Protein AF-A0AAU9PYY9-F1 (afdb_monomer_lite)

Sequence (164 aa):
MFLYPYTMAENLLDWFGIDFERIYNESGGMQREQLKLINKYEVLTGAKSNAYMTIKRLEKSSNKENIDFAANIQNTMTGTLSSQIVQTLASSEHADEIIIEWLPSSAEEERATHALHYGKRMTIKQAEKKGLGVEYNCQCGMKIISGQQHAQKVTKQINRGKKA

pLDDT: mean 91.33, std 7.36, range [60.19, 98.25]

Organism: NCBI:txid696485

Foldseek 3Di:
DKDFLLVLQVVLCVVLVQDLVQQDDPVLGGDPVNVVSLVVFPLQPQLRVQLSVQSVVLVPDPCNVPDDSSVSSSLSSSLRSSLLLLVLCLPDPCQQQFKKAKDFAPDPDGDPQSVVRHRPIDGSVVCSVSPQSVDRPGRIMIDGPGPVVVSCVCSVCVSVSHHD

Secondary structure (DSSP, 8-state):
-EE-HHHHHHHHHHHTT--STTTEETTTEE-HHHHHHHTT-GGGHHHHHHHHHHHHHHHT-TTGGG--HHHHHHHHHHHHHHHHHHHHHHHSTTTTT-EEEEEEE-SSS--HHHHTTTT-EEEHHHHHHTTTTTSTT--EEEEE-S-HHHHHHHHHHHTTTS--

Radius of gyration: 16.47 Å; chains: 1; bounding box: 40×30×43 Å

Structure (mmCIF, N/CA/C/O backbone):
data_AF-A0AAU9PYY9-F1
#
_entry.id   AF-A0AAU9PYY9-F1
#
loop_
_atom_site.group_PDB
_atom_site.id
_atom_site.type_symbol
_atom_site.label_atom_id
_atom_site.label_alt_id
_atom_site.label_comp_id
_atom_site.label_asym_id
_atom_site.label_entity_id
_atom_site.label_seq_id
_atom_site.pdbx_PDB_ins_code
_atom_site.Cartn_x
_atom_site.Cartn_y
_atom_site.Cartn_z
_atom_site.occupancy
_atom_site.B_iso_or_equiv
_atom_site.auth_seq_id
_atom_site.auth_comp_id
_atom_site.auth_asym_id
_atom_site.auth_atom_id
_atom_site.pdbx_PDB_model_num
ATOM 1 N N . MET A 1 1 ? -15.791 -5.015 10.915 1.00 92.19 1 MET A N 1
ATOM 2 C CA . MET A 1 1 ? -15.290 -4.738 9.546 1.00 92.19 1 MET A CA 1
ATOM 3 C C . MET A 1 1 ? -13.974 -5.474 9.356 1.00 92.19 1 MET A C 1
ATOM 5 O O . MET A 1 1 ? -13.179 -5.464 10.287 1.00 92.19 1 MET A O 1
ATOM 9 N N . PHE A 1 2 ? -13.754 -6.110 8.207 1.00 94.50 2 PHE A N 1
ATOM 10 C CA . PHE A 1 2 ? -12.467 -6.713 7.848 1.00 94.50 2 PHE A CA 1
ATOM 11 C C . PHE A 1 2 ? -11.758 -5.809 6.848 1.00 94.50 2 PHE A C 1
ATOM 13 O O . PHE A 1 2 ? -12.416 -5.223 5.989 1.00 94.50 2 PHE A O 1
ATOM 20 N N . LEU A 1 3 ? -10.443 -5.680 6.978 1.00 93.75 3 LEU A N 1
ATOM 21 C CA . LEU A 1 3 ? -9.625 -4.927 6.047 1.00 93.75 3 LEU A CA 1
ATOM 22 C C . LEU A 1 3 ? -8.355 -5.708 5.729 1.00 93.75 3 LEU A C 1
ATOM 24 O O . LEU A 1 3 ? -7.630 -6.118 6.631 1.00 93.75 3 LEU A O 1
ATOM 28 N N . TYR A 1 4 ? -8.097 -5.875 4.439 1.00 94.44 4 TYR A N 1
ATOM 29 C CA . TYR A 1 4 ? -6.892 -6.491 3.900 1.00 94.44 4 TYR A CA 1
ATOM 30 C C . TYR A 1 4 ? -6.176 -5.412 3.081 1.00 94.44 4 TYR A C 1
ATOM 32 O O . TYR A 1 4 ? -6.555 -5.192 1.931 1.00 94.44 4 TYR A O 1
ATOM 40 N N . PRO A 1 5 ? -5.219 -4.667 3.672 1.00 93.44 5 PRO A N 1
ATOM 41 C CA . PRO A 1 5 ? -4.592 -3.511 3.027 1.00 93.44 5 PRO A CA 1
ATOM 42 C C . PRO A 1 5 ? -3.976 -3.828 1.663 1.00 93.44 5 PRO A C 1
ATOM 44 O O . PRO A 1 5 ? -4.124 -3.040 0.735 1.00 93.44 5 PRO A O 1
ATOM 47 N N . TYR A 1 6 ? -3.348 -4.999 1.528 1.00 93.44 6 TYR A N 1
ATOM 48 C CA . TYR A 1 6 ? -2.743 -5.438 0.273 1.00 93.44 6 TYR A CA 1
ATOM 49 C C . TYR A 1 6 ? -3.795 -5.652 -0.819 1.00 93.44 6 TYR A C 1
ATOM 51 O O . TYR A 1 6 ? -3.749 -4.987 -1.846 1.00 93.44 6 TYR A O 1
ATOM 59 N N . THR A 1 7 ? -4.815 -6.472 -0.555 1.00 93.38 7 THR A N 1
ATOM 60 C CA . THR A 1 7 ? -5.925 -6.703 -1.495 1.00 93.38 7 THR A CA 1
ATOM 61 C C . THR A 1 7 ? -6.684 -5.415 -1.819 1.00 93.38 7 THR A C 1
ATOM 63 O O . THR A 1 7 ? -7.108 -5.189 -2.946 1.00 93.38 7 THR A O 1
ATOM 66 N N . MET A 1 8 ? -6.852 -4.527 -0.836 1.00 93.88 8 MET A N 1
ATOM 67 C CA . MET A 1 8 ? -7.441 -3.208 -1.064 1.00 93.88 8 MET A CA 1
ATOM 68 C C . MET A 1 8 ? -6.576 -2.368 -2.012 1.00 93.88 8 MET A C 1
ATOM 70 O O . MET A 1 8 ? -7.121 -1.710 -2.892 1.00 93.88 8 MET A O 1
ATOM 74 N N . ALA A 1 9 ? -5.251 -2.398 -1.861 1.00 94.25 9 ALA A N 1
ATOM 75 C CA . ALA A 1 9 ? -4.328 -1.716 -2.758 1.00 94.25 9 ALA A CA 1
ATOM 76 C C . ALA A 1 9 ? -4.375 -2.283 -4.186 1.00 94.25 9 ALA A C 1
ATOM 78 O O . ALA A 1 9 ? -4.428 -1.497 -5.129 1.00 94.25 9 ALA A O 1
ATOM 79 N N . GLU A 1 10 ? -4.422 -3.608 -4.351 1.00 94.81 10 GLU A N 1
ATOM 80 C CA . GLU A 1 10 ? -4.585 -4.254 -5.664 1.00 94.81 10 GLU A CA 1
ATOM 81 C C . GLU A 1 10 ? -5.869 -3.792 -6.351 1.00 94.81 10 GLU A C 1
ATOM 83 O O . GLU A 1 10 ? -5.824 -3.270 -7.463 1.00 94.81 10 GLU A O 1
ATOM 88 N N . ASN A 1 11 ? -6.997 -3.876 -5.641 1.00 94.69 11 ASN A N 1
ATOM 89 C CA . ASN A 1 11 ? -8.294 -3.450 -6.159 1.00 94.69 11 ASN A CA 1
ATOM 90 C C . ASN A 1 11 ? -8.314 -1.961 -6.528 1.00 94.69 11 ASN A C 1
ATOM 92 O O . ASN A 1 11 ? -8.995 -1.574 -7.471 1.00 94.69 11 ASN A O 1
ATOM 96 N N . LEU A 1 12 ? -7.595 -1.106 -5.792 1.00 94.38 12 LEU A N 1
ATOM 97 C CA . LEU A 1 12 ? -7.495 0.317 -6.121 1.00 94.38 12 LEU A CA 1
ATOM 98 C C . LEU A 1 12 ? -6.686 0.551 -7.391 1.00 94.38 12 LEU A C 1
ATOM 100 O O . LEU A 1 12 ? -7.097 1.352 -8.224 1.00 94.38 12 LEU A O 1
ATOM 104 N N . LEU A 1 13 ? -5.545 -0.119 -7.537 1.00 95.06 13 LEU A N 1
ATOM 105 C CA . LEU A 1 13 ? -4.695 0.013 -8.719 1.00 95.06 13 LEU A CA 1
ATOM 106 C C . LEU A 1 13 ? -5.427 -0.479 -9.975 1.00 95.06 13 LEU A C 1
ATOM 108 O O . LEU A 1 13 ? -5.411 0.221 -10.988 1.00 95.06 13 LEU A O 1
ATOM 112 N N . ASP A 1 14 ? -6.142 -1.601 -9.870 1.00 94.88 14 ASP A N 1
ATOM 113 C CA . ASP A 1 14 ? -7.023 -2.112 -10.924 1.00 94.88 14 ASP A CA 1
ATOM 114 C C . ASP A 1 14 ? -8.167 -1.131 -11.234 1.00 94.88 14 ASP A C 1
ATOM 116 O O . ASP A 1 14 ? -8.347 -0.703 -12.373 1.00 94.88 14 ASP A O 1
ATOM 120 N N . TRP A 1 15 ? -8.879 -0.656 -10.206 1.00 93.31 15 TRP A N 1
ATOM 121 C CA . TRP A 1 15 ? -9.985 0.292 -10.374 1.00 93.31 15 TRP A CA 1
ATOM 122 C C . TRP A 1 15 ? -9.556 1.634 -10.988 1.00 93.31 15 TRP A C 1
ATOM 124 O O . TRP A 1 15 ? -10.315 2.252 -11.738 1.00 93.31 15 TRP A O 1
ATOM 134 N N . PHE A 1 16 ? -8.335 2.092 -10.704 1.00 92.75 16 PHE A N 1
ATOM 135 C CA . PHE A 1 16 ? -7.751 3.282 -11.327 1.00 92.75 16 PHE A CA 1
ATOM 136 C C . PHE A 1 16 ? -7.254 3.046 -12.761 1.00 92.75 16 PHE A C 1
ATOM 138 O O . PHE A 1 16 ? -6.839 4.005 -13.421 1.00 92.75 16 PHE A O 1
ATOM 145 N N . GLY A 1 17 ? -7.329 1.809 -13.258 1.00 93.75 17 GLY A N 1
ATOM 146 C CA . GLY A 1 17 ? -6.945 1.428 -14.613 1.00 93.75 17 GLY A CA 1
ATOM 147 C C . GLY A 1 17 ? -5.436 1.436 -14.834 1.00 93.75 17 GLY A C 1
ATOM 148 O O . GLY A 1 17 ? -4.987 1.786 -15.929 1.00 93.75 17 GLY A O 1
ATOM 149 N N . ILE A 1 18 ? -4.652 1.128 -13.794 1.00 94.88 18 ILE A N 1
ATOM 150 C CA . ILE A 1 18 ? -3.199 1.013 -13.921 1.00 94.88 18 ILE A CA 1
ATOM 151 C C . ILE A 1 18 ? -2.868 -0.280 -14.665 1.00 94.88 18 ILE A C 1
ATOM 153 O O . ILE A 1 18 ? -3.163 -1.373 -14.197 1.00 94.88 18 ILE A O 1
ATOM 157 N N . ASP A 1 19 ? -2.229 -0.140 -15.821 1.00 95.31 19 ASP A N 1
ATOM 158 C CA . ASP A 1 19 ? -1.790 -1.256 -16.657 1.00 95.31 19 ASP A CA 1
ATOM 159 C C . ASP A 1 19 ? -0.284 -1.449 -16.460 1.00 95.31 19 ASP A C 1
ATOM 161 O O . ASP A 1 19 ? 0.517 -0.651 -16.957 1.00 95.31 19 ASP A O 1
ATOM 165 N N . PHE A 1 20 ? 0.092 -2.476 -15.693 1.00 94.38 20 PHE A N 1
ATOM 166 C CA . PHE A 1 20 ? 1.487 -2.761 -15.345 1.00 94.38 20 PHE A CA 1
ATOM 167 C C . PHE A 1 20 ? 2.304 -3.305 -16.518 1.00 94.38 20 PHE A C 1
ATOM 169 O O . PHE A 1 20 ? 3.479 -2.963 -16.628 1.00 94.38 20 PHE A O 1
ATOM 176 N N . GLU A 1 21 ? 1.687 -4.033 -17.448 1.00 93.69 21 GLU A N 1
ATOM 177 C CA . GLU A 1 21 ? 2.353 -4.484 -18.679 1.00 93.69 21 GLU A CA 1
ATOM 178 C C . GLU A 1 21 ? 2.760 -3.296 -19.554 1.00 93.69 21 GLU A C 1
ATOM 180 O O . GLU A 1 21 ? 3.751 -3.326 -20.283 1.00 93.69 21 GLU A O 1
ATOM 185 N N . ARG A 1 22 ? 2.009 -2.197 -19.447 1.00 92.44 22 ARG A N 1
ATOM 186 C CA . ARG A 1 22 ? 2.260 -0.953 -20.177 1.00 92.44 22 ARG A CA 1
ATOM 187 C C . ARG A 1 22 ? 2.746 0.174 -19.278 1.00 92.44 22 ARG A C 1
ATOM 189 O O . ARG A 1 22 ? 2.700 1.328 -19.701 1.00 92.44 22 ARG A O 1
ATOM 196 N N . ILE A 1 23 ? 3.185 -0.094 -18.048 1.00 92.62 23 ILE A N 1
ATOM 197 C CA . ILE A 1 23 ? 3.620 0.984 -17.151 1.00 92.62 23 ILE A CA 1
ATOM 198 C C . ILE A 1 23 ? 5.039 1.418 -17.452 1.00 92.62 23 ILE A C 1
ATOM 200 O O . ILE A 1 23 ? 5.306 2.614 -17.447 1.00 92.62 23 ILE A O 1
ATOM 204 N N . TYR A 1 24 ? 5.929 0.476 -17.737 1.00 93.44 24 TYR A N 1
ATOM 205 C CA . TYR A 1 24 ? 7.326 0.743 -18.031 1.00 93.44 24 TYR A CA 1
ATOM 206 C C . TYR A 1 24 ? 7.505 1.163 -19.495 1.00 93.44 24 TYR A C 1
ATOM 208 O O . TYR A 1 24 ? 6.807 0.698 -20.398 1.00 93.44 24 TYR A O 1
ATOM 216 N N . ASN A 1 25 ? 8.427 2.091 -19.734 1.00 90.12 25 ASN A N 1
ATOM 217 C CA . ASN A 1 25 ? 8.884 2.441 -21.069 1.00 90.12 25 ASN A CA 1
ATOM 218 C C . ASN A 1 25 ? 10.362 2.063 -21.220 1.00 90.12 25 ASN A C 1
ATOM 220 O O . ASN A 1 25 ? 11.140 2.212 -20.282 1.00 90.12 25 ASN A O 1
ATOM 224 N N . GLU A 1 26 ? 10.762 1.644 -22.420 1.00 83.44 26 GLU A N 1
ATOM 225 C CA . GLU A 1 26 ? 12.139 1.219 -22.737 1.00 83.44 26 GLU A CA 1
ATOM 226 C C . GLU A 1 26 ? 13.182 2.350 -22.614 1.00 83.44 26 GLU A C 1
ATOM 228 O O . GLU A 1 26 ? 14.375 2.142 -22.806 1.00 83.44 26 GLU A O 1
ATOM 233 N N . SER A 1 27 ? 12.747 3.571 -22.286 1.00 86.81 27 SER A N 1
ATOM 234 C CA . SER A 1 27 ? 13.612 4.712 -21.970 1.00 86.81 27 SER A CA 1
ATOM 235 C C . SER A 1 27 ? 13.886 4.857 -20.463 1.00 86.81 27 SER A C 1
ATOM 237 O O . SER A 1 27 ? 14.352 5.912 -20.027 1.00 86.81 27 SER A O 1
ATOM 239 N N . GLY A 1 28 ? 13.583 3.839 -19.648 1.00 85.12 28 GLY A N 1
ATOM 240 C CA . GLY A 1 28 ? 13.884 3.832 -18.213 1.00 85.12 28 GLY A CA 1
ATOM 241 C C . GLY A 1 28 ? 12.903 4.639 -17.357 1.00 85.12 28 GLY A C 1
ATOM 242 O O . GLY A 1 28 ? 13.278 5.186 -16.315 1.00 85.12 28 GLY A O 1
ATOM 243 N N . GLY A 1 29 ? 11.648 4.761 -17.793 1.00 90.69 29 GLY A N 1
ATOM 244 C CA . GLY A 1 29 ? 10.613 5.544 -17.116 1.00 90.69 29 GLY A CA 1
ATOM 245 C C . GLY A 1 29 ? 9.229 4.901 -17.157 1.00 90.69 29 GLY A C 1
ATOM 246 O O . GLY A 1 29 ? 9.081 3.727 -17.479 1.00 90.69 29 GLY A O 1
ATOM 247 N N . MET A 1 30 ? 8.202 5.690 -16.820 1.00 93.56 30 MET A N 1
ATOM 248 C CA . MET A 1 30 ? 6.806 5.270 -16.966 1.00 93.56 30 MET A CA 1
ATOM 249 C C . MET A 1 30 ? 6.200 5.780 -18.272 1.00 93.56 30 MET A C 1
ATOM 251 O O . MET A 1 30 ? 6.471 6.913 -18.684 1.00 93.56 30 MET A O 1
ATOM 255 N N . GLN A 1 31 ? 5.337 4.990 -18.906 1.00 94.50 31 GLN A N 1
ATOM 256 C CA . GLN A 1 31 ? 4.546 5.430 -20.051 1.00 94.50 31 GLN A CA 1
ATOM 257 C C . GLN A 1 31 ? 3.700 6.654 -19.689 1.00 94.50 31 GLN A C 1
ATOM 259 O O . GLN A 1 31 ? 3.093 6.739 -18.617 1.00 94.50 31 GLN A 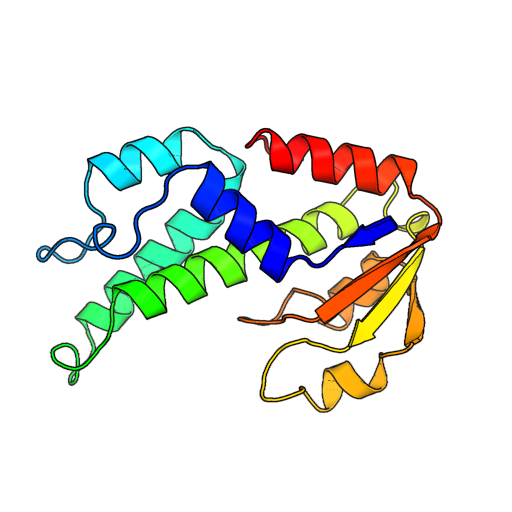O 1
ATOM 264 N N . ARG A 1 32 ? 3.632 7.620 -20.611 1.00 93.44 32 ARG A N 1
ATOM 265 C CA . ARG A 1 32 ? 2.982 8.917 -20.367 1.00 93.44 32 ARG A CA 1
ATOM 266 C C . ARG A 1 32 ? 1.507 8.775 -19.994 1.00 93.44 32 ARG A C 1
ATOM 268 O O . ARG A 1 32 ? 1.034 9.508 -19.128 1.00 93.44 32 ARG A O 1
ATOM 275 N N . GLU A 1 33 ? 0.785 7.864 -20.640 1.00 93.12 33 GLU A N 1
ATOM 276 C CA . GLU A 1 33 ? -0.641 7.658 -20.369 1.00 93.12 33 GLU A CA 1
ATOM 277 C C . GLU A 1 33 ? -0.880 7.067 -18.974 1.00 93.12 33 GLU A C 1
ATOM 279 O O . GLU A 1 33 ? -1.739 7.563 -18.246 1.00 93.12 33 GLU A O 1
ATOM 284 N N . GLN A 1 34 ? -0.042 6.118 -18.545 1.00 94.12 34 GLN A N 1
ATOM 285 C CA . GLN A 1 34 ? -0.072 5.587 -17.180 1.00 94.12 34 GLN A CA 1
ATOM 286 C C . GLN A 1 34 ? 0.265 6.677 -16.157 1.00 94.12 34 GLN A C 1
ATOM 288 O O . GLN A 1 34 ? -0.455 6.868 -15.181 1.00 94.12 34 GLN A O 1
ATOM 293 N N . LEU A 1 35 ? 1.284 7.497 -16.425 1.00 93.19 35 LEU A N 1
ATOM 294 C CA . LEU A 1 35 ? 1.641 8.616 -15.553 1.00 93.19 35 LEU A CA 1
ATOM 295 C C . LEU A 1 35 ? 0.504 9.645 -15.413 1.00 93.19 35 LEU A C 1
ATOM 297 O O . LEU A 1 35 ? 0.271 10.160 -14.319 1.00 93.19 35 LEU A O 1
ATOM 301 N N . LYS A 1 36 ? -0.218 9.948 -16.501 1.00 93.12 36 LYS A N 1
ATOM 302 C CA . LYS A 1 36 ? -1.399 10.825 -16.454 1.00 93.12 36 LYS A CA 1
ATOM 303 C C . LYS A 1 36 ? -2.494 10.238 -15.569 1.00 93.12 36 LYS A C 1
ATOM 305 O O . LYS A 1 36 ? -3.077 10.995 -14.802 1.00 93.12 36 LYS A O 1
ATOM 310 N N . LEU A 1 37 ? -2.775 8.937 -15.673 1.00 91.94 37 LEU A N 1
ATOM 311 C CA . LEU A 1 37 ? -3.757 8.258 -14.820 1.00 91.94 37 LEU A CA 1
ATOM 312 C C . LEU A 1 37 ? -3.343 8.317 -13.350 1.00 91.94 37 LEU A C 1
ATOM 314 O O . LEU A 1 37 ? -4.108 8.805 -12.525 1.00 91.94 37 LEU A O 1
ATOM 318 N N . ILE A 1 38 ? -2.104 7.933 -13.045 1.00 92.69 38 ILE A N 1
ATOM 319 C CA . ILE A 1 38 ? -1.551 7.947 -11.686 1.00 92.69 38 ILE A CA 1
ATOM 320 C C . ILE A 1 38 ? -1.658 9.343 -11.059 1.00 92.69 38 ILE A C 1
ATOM 322 O O . ILE A 1 38 ? -2.074 9.485 -9.914 1.00 92.69 38 ILE A O 1
ATOM 326 N N . ASN A 1 39 ? -1.333 10.391 -11.820 1.00 92.94 39 ASN A N 1
ATOM 327 C CA . ASN A 1 39 ? -1.376 11.770 -11.332 1.00 92.94 39 ASN A CA 1
ATOM 328 C C . ASN A 1 39 ? -2.795 12.306 -11.071 1.00 92.94 39 ASN A C 1
ATOM 330 O O . ASN A 1 39 ? -2.916 13.358 -10.446 1.00 92.94 39 ASN A O 1
ATOM 334 N N . LYS A 1 40 ? -3.861 11.625 -11.520 1.00 92.50 40 LYS A N 1
ATOM 335 C CA . LYS A 1 40 ? -5.247 12.007 -11.182 1.00 92.50 40 LYS A CA 1
ATOM 336 C C . LYS A 1 40 ? -5.601 11.695 -9.730 1.00 92.50 40 LYS A C 1
ATOM 338 O O . LYS A 1 40 ? -6.521 12.310 -9.195 1.00 92.50 40 LYS A O 1
ATOM 343 N N . TYR A 1 41 ? -4.904 10.745 -9.110 1.00 92.56 41 TYR A N 1
ATOM 344 C CA . TYR A 1 41 ? -5.253 10.216 -7.799 1.00 92.56 41 TYR A CA 1
ATOM 345 C C . TYR A 1 41 ? -4.148 10.531 -6.800 1.00 92.56 41 TYR A C 1
ATOM 347 O O . TYR A 1 41 ? -3.053 9.972 -6.847 1.00 92.56 41 TYR A O 1
ATOM 355 N N . GLU A 1 42 ? -4.444 11.424 -5.860 1.00 89.00 42 GLU A N 1
ATOM 356 C CA . GLU A 1 42 ? -3.475 11.890 -4.866 1.00 89.00 42 GLU A CA 1
ATOM 357 C C . GLU A 1 42 ? -2.912 10.729 -4.033 1.00 89.00 42 GLU A C 1
ATOM 359 O O . GLU A 1 42 ? -1.716 10.703 -3.729 1.00 89.00 42 GLU A O 1
ATOM 364 N N . VAL A 1 43 ? -3.754 9.729 -3.747 1.00 91.00 43 VAL A N 1
ATOM 365 C CA . VAL A 1 43 ? -3.386 8.516 -3.004 1.00 91.00 43 VAL A CA 1
ATOM 366 C C . VAL A 1 43 ? -2.238 7.733 -3.658 1.00 91.00 43 VAL A C 1
ATOM 368 O O . VAL A 1 43 ? -1.466 7.080 -2.966 1.00 91.00 43 VAL A O 1
ATOM 371 N N . LEU A 1 44 ? -2.055 7.841 -4.979 1.00 92.69 44 LEU A N 1
ATOM 372 C CA . LEU A 1 44 ? -1.003 7.126 -5.707 1.00 92.69 44 LEU A CA 1
ATOM 373 C C . LEU A 1 44 ? 0.345 7.859 -5.715 1.00 92.69 44 LEU A C 1
ATOM 375 O O . LEU A 1 44 ? 1.320 7.346 -6.263 1.00 92.69 44 LEU A O 1
ATOM 379 N N . THR A 1 45 ? 0.448 9.046 -5.108 1.00 91.00 45 THR A N 1
ATOM 380 C CA . THR A 1 45 ? 1.669 9.867 -5.169 1.00 91.00 45 THR A CA 1
ATOM 381 C C . THR A 1 45 ? 2.893 9.142 -4.605 1.00 91.00 45 THR A C 1
ATOM 383 O O . THR A 1 45 ? 3.965 9.190 -5.210 1.00 91.00 45 THR A O 1
ATOM 386 N N . GLY A 1 46 ? 2.747 8.445 -3.473 1.00 91.50 46 GLY A N 1
ATOM 387 C CA . GLY A 1 46 ? 3.850 7.674 -2.888 1.00 91.50 46 GLY A CA 1
ATOM 388 C C . GLY A 1 46 ? 4.207 6.447 -3.722 1.00 91.50 46 GLY A C 1
ATOM 389 O O . GLY A 1 46 ? 5.381 6.235 -4.025 1.00 91.50 46 GLY A O 1
ATOM 390 N N . ALA A 1 47 ? 3.192 5.694 -4.161 1.00 93.25 47 ALA A N 1
ATOM 391 C CA . ALA A 1 47 ? 3.362 4.530 -5.031 1.00 93.25 47 ALA A CA 1
ATOM 392 C C . ALA A 1 47 ? 4.111 4.889 -6.324 1.00 93.25 47 ALA A C 1
ATOM 394 O O . ALA A 1 47 ? 5.063 4.205 -6.693 1.00 93.25 47 ALA A O 1
ATOM 395 N N . LYS A 1 48 ? 3.764 6.020 -6.951 1.00 94.94 48 LYS A N 1
ATOM 396 C CA . LYS A 1 48 ? 4.465 6.572 -8.118 1.00 94.94 48 LYS A CA 1
ATOM 397 C C . LYS A 1 48 ? 5.950 6.808 -7.842 1.00 94.94 48 LYS A C 1
ATOM 399 O O . LYS A 1 48 ? 6.798 6.363 -8.611 1.00 94.94 48 LYS A O 1
ATOM 404 N N . SER A 1 49 ? 6.270 7.529 -6.767 1.00 94.62 49 SER A N 1
ATOM 405 C CA . SER A 1 49 ? 7.656 7.869 -6.419 1.00 94.62 49 SER A CA 1
ATOM 406 C C . SER A 1 49 ? 8.499 6.617 -6.181 1.00 94.62 49 SER A C 1
ATOM 408 O O . SER A 1 49 ? 9.601 6.505 -6.722 1.00 94.62 49 SER A O 1
ATOM 410 N N . ASN A 1 50 ? 7.960 5.644 -5.444 1.00 94.62 50 ASN A N 1
ATOM 411 C CA . ASN A 1 50 ? 8.643 4.378 -5.193 1.00 94.62 50 ASN A CA 1
ATOM 412 C C . ASN A 1 50 ? 8.810 3.557 -6.472 1.00 94.62 50 ASN A C 1
ATOM 414 O O . ASN A 1 50 ? 9.892 3.025 -6.706 1.00 94.62 50 ASN A O 1
ATOM 418 N N . ALA A 1 51 ? 7.800 3.512 -7.341 1.00 94.88 51 ALA A N 1
ATOM 419 C CA . ALA A 1 51 ? 7.898 2.824 -8.622 1.00 94.88 51 ALA A CA 1
ATOM 420 C C . ALA A 1 51 ? 8.977 3.435 -9.530 1.00 94.88 51 ALA A C 1
ATOM 422 O O . ALA A 1 51 ? 9.747 2.696 -10.137 1.00 94.88 51 ALA A O 1
ATOM 423 N N . TYR A 1 52 ? 9.138 4.763 -9.548 1.00 95.00 52 TYR A N 1
ATOM 424 C CA . TYR A 1 52 ? 10.267 5.395 -10.242 1.00 95.00 52 TYR A CA 1
ATOM 425 C C . TYR A 1 52 ? 11.628 4.997 -9.662 1.00 95.00 52 TYR A C 1
ATOM 427 O O . TYR A 1 52 ? 12.578 4.790 -10.419 1.00 95.00 52 TYR A O 1
ATOM 435 N N . MET A 1 53 ? 11.752 4.899 -8.335 1.00 94.94 53 MET A N 1
ATOM 436 C CA . MET A 1 53 ? 12.989 4.422 -7.708 1.00 94.94 53 MET A CA 1
ATOM 437 C C . MET A 1 53 ? 13.267 2.960 -8.063 1.00 94.94 53 MET A C 1
ATOM 439 O O . MET A 1 53 ? 14.409 2.623 -8.378 1.00 94.94 53 MET A O 1
ATOM 443 N N . THR A 1 54 ? 12.230 2.119 -8.083 1.00 95.00 54 THR A N 1
ATOM 444 C CA . THR A 1 54 ? 12.315 0.728 -8.533 1.00 95.00 54 THR A CA 1
ATOM 445 C C . THR A 1 54 ? 12.798 0.656 -9.975 1.00 95.00 54 THR A C 1
ATOM 447 O O . THR A 1 54 ? 13.825 0.031 -10.207 1.00 95.00 54 THR A O 1
ATOM 450 N N . ILE A 1 55 ? 12.168 1.366 -10.917 1.00 95.00 55 ILE A N 1
ATOM 451 C CA . ILE A 1 55 ? 12.600 1.401 -12.326 1.00 95.00 55 ILE A CA 1
ATOM 452 C C . ILE A 1 55 ? 14.082 1.780 -12.427 1.00 95.00 55 ILE A C 1
ATOM 454 O O . ILE A 1 55 ? 14.871 1.032 -12.994 1.00 95.00 55 ILE A O 1
ATOM 458 N N . LYS A 1 56 ? 14.501 2.880 -11.785 1.00 94.69 56 LYS A N 1
ATOM 459 C CA . LYS A 1 56 ? 15.908 3.324 -11.792 1.00 94.69 56 LYS A CA 1
ATOM 460 C C . LYS A 1 56 ? 16.882 2.288 -11.232 1.00 94.69 56 LYS A C 1
ATOM 462 O O . LYS A 1 56 ? 18.038 2.259 -11.648 1.00 94.69 56 LYS A O 1
ATOM 467 N N . ARG A 1 57 ? 16.460 1.491 -10.248 1.00 95.00 57 ARG A N 1
ATOM 468 C CA . ARG A 1 57 ? 17.269 0.403 -9.687 1.00 95.00 57 ARG A CA 1
ATOM 469 C C . ARG A 1 57 ? 17.367 -0.763 -10.669 1.00 95.00 57 ARG A C 1
ATOM 471 O O . ARG A 1 57 ? 18.464 -1.271 -10.867 1.00 95.00 57 ARG A O 1
ATOM 478 N N . LEU A 1 58 ? 16.248 -1.174 -11.265 1.00 94.38 58 LEU A N 1
ATOM 479 C CA . LEU A 1 58 ? 16.198 -2.292 -12.211 1.00 94.38 58 LEU A CA 1
ATOM 480 C C . LEU A 1 58 ? 16.983 -1.983 -13.494 1.00 94.38 58 LEU A C 1
ATOM 482 O O . LEU A 1 58 ? 17.737 -2.834 -13.948 1.00 94.38 58 LEU A O 1
ATOM 486 N N . GLU A 1 59 ? 16.918 -0.745 -13.995 1.00 93.88 59 GLU A N 1
ATOM 487 C CA . GLU A 1 59 ? 17.731 -0.256 -15.124 1.00 93.88 59 GLU A CA 1
ATOM 488 C C . GLU A 1 59 ? 19.238 -0.432 -14.915 1.00 93.88 59 GLU A C 1
ATOM 490 O O . GLU A 1 59 ? 19.990 -0.696 -15.850 1.00 93.88 59 GLU A O 1
ATOM 495 N N . LYS A 1 60 ? 19.694 -0.274 -13.669 1.00 94.25 60 LYS A N 1
ATOM 496 C CA . LYS A 1 60 ? 21.107 -0.407 -13.295 1.00 94.25 60 LYS A CA 1
ATOM 497 C C . LYS A 1 60 ? 21.520 -1.853 -13.029 1.00 94.25 60 LYS A C 1
ATOM 499 O O . LYS A 1 60 ? 22.689 -2.098 -12.740 1.00 94.25 60 LYS A O 1
ATOM 504 N N . SER A 1 61 ? 20.580 -2.795 -13.062 1.00 93.50 61 SER A N 1
ATOM 505 C CA . SER A 1 61 ? 20.872 -4.201 -12.819 1.00 93.50 61 SER A CA 1
ATOM 506 C C . SER A 1 61 ? 21.664 -4.791 -13.981 1.00 93.50 61 SER A C 1
ATOM 508 O O . SER A 1 61 ? 21.300 -4.622 -15.144 1.00 93.50 61 SER A O 1
ATOM 510 N N . SER A 1 62 ? 22.705 -5.562 -13.670 1.00 93.69 62 SER A N 1
ATOM 511 C CA . SER A 1 62 ? 23.441 -6.350 -14.665 1.00 93.69 62 SER A CA 1
ATOM 512 C C . SER A 1 62 ? 22.588 -7.450 -15.308 1.00 93.69 62 SER A C 1
ATOM 514 O O . SER A 1 62 ? 22.945 -7.940 -16.371 1.00 93.69 62 SER A O 1
ATOM 516 N N . ASN A 1 63 ? 21.458 -7.820 -14.692 1.00 93.12 63 ASN A N 1
ATOM 517 C CA . ASN A 1 63 ? 20.541 -8.857 -15.170 1.00 93.12 63 ASN A CA 1
ATOM 518 C C . ASN A 1 63 ? 19.228 -8.286 -15.744 1.00 93.12 63 ASN A C 1
ATOM 520 O O . ASN A 1 63 ? 18.211 -8.972 -15.744 1.00 93.12 63 ASN A O 1
ATOM 524 N N . LYS A 1 64 ? 19.208 -7.016 -16.175 1.00 90.38 64 LYS A N 1
ATOM 525 C CA . LYS A 1 64 ? 17.972 -6.312 -16.573 1.00 90.38 64 LYS A CA 1
ATOM 526 C C . LYS A 1 64 ? 17.129 -7.037 -17.629 1.00 90.38 64 LYS A C 1
ATOM 528 O O . LYS A 1 64 ? 15.911 -6.947 -17.580 1.00 90.38 64 LYS A O 1
ATOM 533 N N . GLU A 1 65 ? 17.766 -7.766 -18.543 1.00 89.19 65 GLU A N 1
ATOM 534 C CA . GLU A 1 65 ? 17.103 -8.465 -19.654 1.00 89.19 65 GLU A CA 1
ATOM 535 C C . GLU A 1 65 ? 16.225 -9.632 -19.182 1.00 89.19 65 GLU A C 1
ATOM 537 O O . GLU A 1 65 ? 15.299 -10.023 -19.881 1.00 89.19 65 GLU A O 1
ATOM 542 N N . ASN A 1 66 ? 16.478 -10.149 -17.975 1.00 92.69 66 ASN A N 1
ATOM 543 C CA . ASN A 1 66 ? 15.723 -11.247 -17.370 1.00 92.69 66 ASN A CA 1
ATOM 544 C C . ASN A 1 66 ? 14.811 -10.772 -16.225 1.00 92.69 66 ASN A C 1
ATOM 546 O O . ASN A 1 66 ? 14.312 -11.588 -15.451 1.00 92.69 66 ASN A O 1
ATOM 550 N N . ILE A 1 67 ? 14.645 -9.457 -16.052 1.00 92.12 67 ILE A N 1
ATOM 551 C CA . ILE A 1 67 ? 13.796 -8.887 -15.007 1.00 92.12 67 ILE A CA 1
ATOM 552 C C . ILE A 1 67 ? 12.412 -8.622 -15.576 1.00 92.12 67 ILE A C 1
ATOM 554 O O . ILE A 1 67 ? 12.250 -7.881 -16.541 1.00 92.12 67 ILE A O 1
ATOM 558 N N . ASP A 1 68 ? 11.403 -9.130 -14.883 1.00 93.56 68 ASP A N 1
ATOM 559 C CA . ASP A 1 68 ? 10.029 -8.703 -15.089 1.00 93.56 68 ASP A CA 1
ATOM 560 C C . ASP A 1 68 ? 9.809 -7.324 -14.440 1.00 93.56 68 ASP A C 1
ATOM 562 O O . ASP A 1 68 ? 9.616 -7.191 -13.222 1.00 93.56 68 ASP A O 1
ATOM 566 N N . PHE A 1 69 ? 9.900 -6.268 -15.250 1.00 93.50 69 PHE A N 1
ATOM 567 C CA . PHE A 1 69 ? 9.665 -4.899 -14.792 1.00 93.50 69 PHE A CA 1
ATOM 568 C C 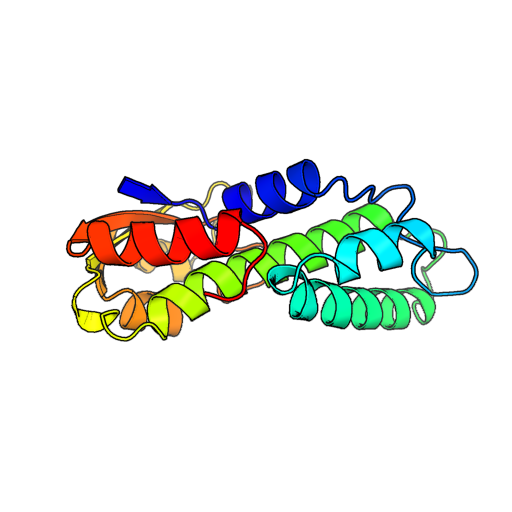. PHE A 1 69 ? 8.222 -4.698 -14.329 1.00 93.50 69 PHE A C 1
ATOM 570 O O . PHE A 1 69 ? 8.019 -4.033 -13.311 1.00 93.50 69 PHE A O 1
ATOM 577 N N . ALA A 1 70 ? 7.243 -5.270 -15.035 1.00 93.62 70 ALA A N 1
ATOM 578 C CA . ALA A 1 70 ? 5.828 -5.114 -14.721 1.00 93.62 70 ALA A CA 1
ATOM 579 C C . ALA A 1 70 ? 5.533 -5.667 -13.323 1.00 93.62 70 ALA A C 1
ATOM 581 O O . ALA A 1 70 ? 5.074 -4.919 -12.453 1.00 93.62 70 ALA A O 1
ATOM 582 N N . ALA A 1 71 ? 5.937 -6.910 -13.051 1.00 93.75 71 ALA A N 1
ATOM 583 C CA . ALA A 1 71 ? 5.750 -7.541 -11.748 1.00 93.75 71 ALA A CA 1
ATOM 584 C C . ALA A 1 71 ? 6.483 -6.795 -10.622 1.00 93.75 71 ALA A C 1
ATOM 586 O O . ALA A 1 71 ? 5.946 -6.611 -9.526 1.00 93.75 71 ALA A O 1
ATOM 587 N N . ASN A 1 72 ? 7.709 -6.316 -10.863 1.00 93.75 72 ASN A N 1
ATOM 588 C CA . ASN A 1 72 ? 8.443 -5.548 -9.854 1.00 93.75 72 ASN A CA 1
ATOM 589 C C . ASN A 1 72 ? 7.765 -4.206 -9.543 1.00 93.75 72 ASN A C 1
ATOM 591 O O . ASN A 1 72 ? 7.687 -3.810 -8.379 1.00 93.75 72 ASN A O 1
ATOM 595 N N . ILE A 1 73 ? 7.279 -3.503 -10.566 1.00 94.62 73 ILE A N 1
ATOM 596 C CA . ILE A 1 73 ? 6.592 -2.221 -10.399 1.00 94.62 73 ILE A CA 1
ATOM 597 C C . ILE A 1 73 ? 5.240 -2.427 -9.715 1.00 94.62 73 ILE A C 1
ATOM 599 O O . ILE A 1 73 ? 4.922 -1.670 -8.796 1.00 94.62 73 ILE A O 1
ATOM 603 N N . GLN A 1 74 ? 4.490 -3.465 -10.089 1.00 94.88 74 GLN A N 1
ATOM 604 C CA . GLN A 1 74 ? 3.241 -3.848 -9.433 1.00 94.88 74 GLN A CA 1
ATOM 605 C C . GLN A 1 74 ? 3.465 -4.115 -7.947 1.00 94.88 74 GLN A C 1
ATOM 607 O O . GLN A 1 74 ? 2.864 -3.445 -7.110 1.00 94.88 74 GLN A O 1
ATOM 612 N N . ASN A 1 75 ? 4.406 -5.000 -7.605 1.00 92.38 75 ASN A N 1
ATOM 613 C CA . ASN A 1 75 ? 4.772 -5.278 -6.215 1.00 92.38 75 ASN A CA 1
ATOM 614 C C . ASN A 1 75 ? 5.144 -3.997 -5.461 1.00 92.38 75 ASN A C 1
ATOM 616 O O . ASN A 1 75 ? 4.726 -3.784 -4.321 1.00 92.38 75 ASN A O 1
ATOM 620 N N . THR A 1 76 ? 5.884 -3.100 -6.116 1.00 94.31 76 THR A N 1
ATOM 621 C CA . THR A 1 76 ? 6.235 -1.806 -5.544 1.00 94.31 76 THR A CA 1
ATOM 622 C C . THR A 1 76 ? 5.037 -0.918 -5.261 1.00 94.31 76 THR A C 1
ATOM 624 O O . THR A 1 76 ? 4.929 -0.367 -4.160 1.00 94.31 76 THR A O 1
ATOM 627 N N . MET A 1 77 ? 4.148 -0.746 -6.232 1.00 95.06 77 MET A N 1
ATOM 628 C CA . MET A 1 77 ? 2.994 0.131 -6.081 1.00 95.06 77 MET A CA 1
ATOM 629 C C . MET A 1 77 ? 1.998 -0.440 -5.073 1.00 95.06 77 MET A C 1
ATOM 631 O O . MET A 1 77 ? 1.584 0.293 -4.173 1.00 95.06 77 MET A O 1
ATOM 635 N N . THR A 1 78 ? 1.695 -1.738 -5.150 1.00 94.75 78 THR A N 1
ATOM 636 C CA . THR A 1 78 ? 0.789 -2.426 -4.223 1.00 94.75 78 THR A CA 1
ATOM 637 C C . THR A 1 78 ? 1.327 -2.395 -2.798 1.00 94.75 78 THR A C 1
ATOM 639 O O . THR A 1 78 ? 0.616 -1.980 -1.883 1.00 94.75 78 THR A O 1
ATOM 642 N N . GLY A 1 79 ? 2.599 -2.754 -2.592 1.00 92.88 79 GLY A N 1
ATOM 643 C CA . GLY A 1 79 ? 3.227 -2.721 -1.270 1.00 92.88 79 GLY A CA 1
ATOM 644 C C . GLY A 1 79 ? 3.259 -1.314 -0.671 1.00 92.88 79 GLY A C 1
ATOM 645 O O . GLY A 1 79 ? 2.926 -1.128 0.498 1.00 92.88 79 GLY A O 1
ATOM 646 N N . THR A 1 80 ? 3.582 -0.303 -1.486 1.00 93.62 80 THR A N 1
ATOM 647 C CA . THR A 1 80 ? 3.581 1.098 -1.037 1.00 93.62 80 THR A CA 1
ATOM 648 C C . THR A 1 80 ? 2.183 1.550 -0.624 1.00 93.62 80 THR A C 1
ATOM 650 O O . THR A 1 80 ? 2.021 2.132 0.446 1.00 93.62 80 THR A O 1
ATOM 653 N N . LEU A 1 81 ? 1.168 1.272 -1.443 1.00 93.50 81 LEU A N 1
ATOM 654 C CA . LEU A 1 81 ? -0.202 1.692 -1.168 1.00 93.50 81 LEU A CA 1
ATOM 655 C C . LEU A 1 81 ? -0.796 0.947 0.039 1.00 93.50 81 LEU A C 1
ATOM 657 O O . LEU A 1 81 ? -1.429 1.572 0.885 1.00 93.50 81 LEU A O 1
ATOM 661 N N . SER A 1 82 ? -0.526 -0.355 0.169 1.00 93.88 82 SER A N 1
ATOM 662 C CA . SER A 1 82 ? -0.885 -1.169 1.341 1.00 93.88 82 SER A CA 1
ATOM 663 C C . SER A 1 82 ? -0.344 -0.557 2.638 1.00 93.88 82 SER A C 1
ATOM 665 O O . SER A 1 82 ? -1.089 -0.337 3.597 1.00 93.88 82 SER A O 1
ATOM 667 N N . SER A 1 83 ? 0.941 -0.191 2.633 1.00 92.50 83 SER A N 1
ATOM 668 C CA . SER A 1 83 ? 1.598 0.469 3.761 1.00 92.50 83 SER A CA 1
ATOM 669 C C . SER A 1 83 ? 0.964 1.810 4.098 1.00 92.50 83 SER A C 1
ATOM 671 O O . SER A 1 83 ? 0.626 2.073 5.252 1.00 92.50 83 SER A O 1
ATOM 673 N N . GLN A 1 84 ? 0.701 2.626 3.078 1.00 92.31 84 GLN A N 1
ATOM 674 C CA . GLN A 1 84 ? 0.055 3.921 3.253 1.00 92.31 84 GLN A CA 1
ATOM 675 C C . GLN A 1 84 ? -1.356 3.798 3.831 1.00 92.31 84 GLN A C 1
ATOM 677 O O . GLN A 1 84 ? -1.708 4.581 4.706 1.00 92.31 84 GLN A O 1
ATOM 682 N N . ILE A 1 85 ? -2.146 2.798 3.422 1.00 93.25 85 ILE A N 1
ATOM 683 C CA . ILE A 1 85 ? -3.479 2.550 3.995 1.00 93.25 85 ILE A CA 1
ATOM 684 C C . ILE A 1 85 ? -3.386 2.344 5.513 1.00 93.25 85 ILE A C 1
ATOM 686 O O . ILE A 1 85 ? -4.142 2.961 6.270 1.00 93.25 85 ILE A O 1
ATOM 690 N N . VAL A 1 86 ? -2.453 1.505 5.972 1.00 94.62 86 VAL A N 1
ATOM 691 C CA . VAL A 1 86 ? -2.277 1.241 7.408 1.00 94.62 86 VAL A CA 1
ATOM 692 C C . VAL A 1 86 ? -1.731 2.466 8.134 1.00 94.62 86 VAL A C 1
ATOM 694 O O . VAL A 1 86 ? -2.268 2.838 9.177 1.00 94.62 86 VAL A O 1
ATOM 697 N N . GLN A 1 87 ? -0.727 3.136 7.568 1.00 93.69 87 GLN A N 1
ATOM 698 C CA . GLN A 1 87 ? -0.145 4.350 8.144 1.00 93.69 87 GLN A CA 1
ATOM 699 C C . GLN A 1 87 ? -1.176 5.467 8.290 1.00 93.69 87 GLN A C 1
ATOM 701 O O . GLN A 1 87 ? -1.204 6.139 9.321 1.00 93.69 87 GLN A O 1
ATOM 706 N N . THR A 1 88 ? -2.058 5.658 7.307 1.00 94.00 88 THR A N 1
ATOM 707 C CA . THR A 1 88 ? -3.108 6.676 7.392 1.00 94.00 88 THR A CA 1
ATOM 708 C C . THR A 1 88 ? -4.131 6.341 8.472 1.00 94.00 88 THR A C 1
ATOM 710 O O . THR A 1 88 ? -4.524 7.226 9.230 1.00 94.00 88 THR A O 1
ATOM 713 N N . LEU A 1 89 ? -4.516 5.069 8.623 1.00 95.06 89 LEU A N 1
ATOM 714 C CA . LEU A 1 89 ? -5.357 4.650 9.748 1.00 95.06 89 LEU A CA 1
ATOM 715 C C . LEU A 1 89 ? -4.655 4.900 11.093 1.00 95.06 89 LEU A C 1
ATOM 717 O O . LEU A 1 89 ? -5.263 5.468 12.000 1.00 95.06 89 LEU A O 1
ATOM 721 N N . ALA A 1 90 ? -3.375 4.537 11.205 1.00 95.81 90 ALA A N 1
ATOM 722 C CA . ALA A 1 90 ? -2.559 4.707 12.409 1.00 95.81 90 ALA A CA 1
ATOM 723 C C . ALA A 1 90 ? -2.257 6.174 12.764 1.00 95.81 90 ALA A C 1
ATOM 725 O O . ALA A 1 90 ? -2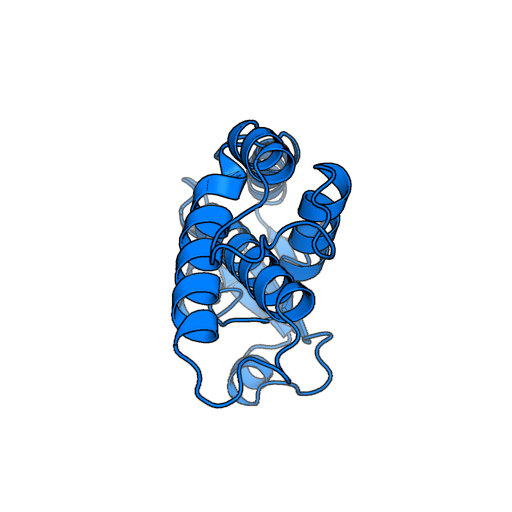.084 6.502 13.938 1.00 95.81 90 ALA A O 1
ATOM 726 N N . SER A 1 91 ? -2.228 7.060 11.770 1.00 94.69 91 SER A N 1
ATOM 727 C CA . SER A 1 91 ? -1.975 8.495 11.951 1.00 94.69 91 SER A CA 1
ATOM 728 C C . SER A 1 91 ? -3.255 9.323 12.070 1.00 94.69 91 SER A C 1
ATOM 730 O O . SER A 1 91 ? -3.178 10.533 12.266 1.00 94.69 91 SER A O 1
ATOM 732 N N . SER A 1 92 ? -4.429 8.698 11.937 1.00 95.12 92 SER A N 1
ATOM 733 C CA . SER A 1 92 ? -5.708 9.396 12.055 1.00 95.12 92 SER A CA 1
ATOM 734 C C . SER A 1 92 ? -5.950 9.911 13.478 1.00 95.12 92 SER A C 1
ATOM 736 O O . SER A 1 92 ? -5.449 9.353 14.456 1.00 95.12 92 SER A O 1
ATOM 738 N N . GLU A 1 93 ? -6.761 10.964 13.595 1.00 95.25 93 GLU A N 1
ATOM 739 C CA . GLU A 1 93 ? -7.122 11.595 14.875 1.00 95.25 93 GLU A CA 1
ATOM 740 C C . GLU A 1 93 ? -7.647 10.579 15.904 1.00 95.25 93 GLU A C 1
ATOM 742 O O . GLU A 1 93 ? -7.263 10.613 17.068 1.00 95.25 93 GLU A O 1
ATOM 747 N N . HIS A 1 94 ? -8.438 9.606 15.444 1.00 95.81 94 HIS A N 1
ATOM 748 C CA . HIS A 1 94 ? -9.071 8.582 16.280 1.00 95.81 94 HIS A CA 1
ATOM 749 C C . HIS A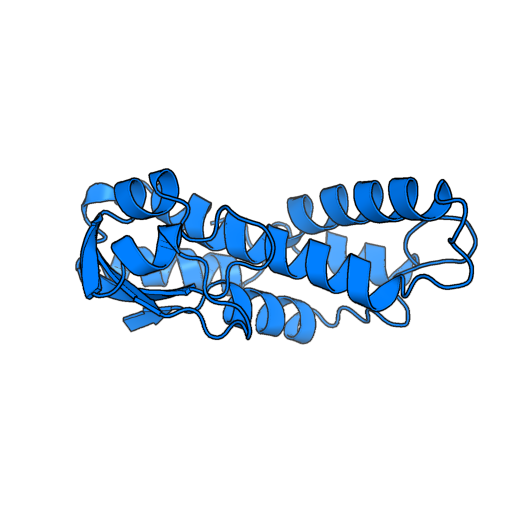 1 94 ? -8.324 7.243 16.279 1.00 95.81 94 HIS A C 1
ATOM 751 O O . HIS A 1 94 ? -8.903 6.202 16.586 1.00 95.81 94 HIS A O 1
ATOM 757 N N . ALA A 1 95 ? -7.044 7.219 15.906 1.00 96.00 95 ALA A N 1
ATOM 758 C CA . ALA A 1 95 ? -6.297 5.970 15.789 1.00 96.00 95 ALA A CA 1
ATOM 759 C C . ALA A 1 95 ? -6.201 5.182 17.113 1.00 96.00 95 ALA A C 1
ATOM 761 O O . ALA A 1 95 ? -6.138 3.956 17.094 1.00 96.00 95 ALA A O 1
ATOM 762 N N . ASP A 1 96 ? -6.233 5.847 18.270 1.00 96.88 96 ASP A N 1
ATOM 763 C CA . ASP A 1 96 ? -6.243 5.158 19.570 1.00 96.88 96 ASP A CA 1
ATOM 764 C C . ASP A 1 96 ? -7.587 4.467 19.870 1.00 96.88 96 ASP A C 1
ATOM 766 O O . ASP A 1 96 ? -7.633 3.509 20.641 1.00 96.88 96 ASP A O 1
ATOM 770 N N . GLU A 1 97 ? -8.669 4.888 19.210 1.00 97.25 97 GLU A N 1
ATOM 771 C CA . GLU A 1 97 ? -10.012 4.304 19.334 1.00 97.25 97 GLU A CA 1
ATOM 772 C C . GLU A 1 97 ? -10.234 3.125 18.368 1.00 97.25 97 GLU A C 1
ATOM 774 O O . GLU A 1 97 ? -11.163 2.325 18.536 1.00 97.25 97 GLU A O 1
ATOM 779 N N . ILE A 1 98 ? -9.374 2.988 17.352 1.00 97.88 98 ILE A N 1
ATOM 780 C CA . ILE A 1 98 ? -9.417 1.889 16.385 1.00 97.88 98 ILE A CA 1
ATOM 781 C C . ILE A 1 98 ? -8.653 0.695 16.964 1.00 97.88 98 ILE A C 1
ATOM 783 O O . ILE A 1 98 ? -7.433 0.573 16.830 1.00 97.88 98 ILE A O 1
ATOM 787 N N . ILE A 1 99 ? -9.397 -0.213 17.594 1.00 98.25 99 ILE A N 1
ATOM 788 C CA . ILE A 1 99 ? -8.874 -1.495 18.076 1.00 98.25 99 ILE A CA 1
ATOM 789 C C . ILE A 1 99 ? -9.037 -2.532 16.974 1.00 98.25 99 ILE A C 1
ATOM 791 O O . ILE A 1 99 ? -10.138 -2.730 16.450 1.00 98.25 99 ILE A O 1
ATOM 795 N N . ILE A 1 100 ? -7.951 -3.227 16.664 1.00 98.25 100 ILE A N 1
ATOM 796 C CA . ILE A 1 100 ? -7.906 -4.271 15.649 1.00 98.25 100 ILE A CA 1
ATOM 797 C C . ILE A 1 100 ? -7.530 -5.613 16.262 1.00 98.25 100 ILE A C 1
ATOM 799 O O . ILE A 1 100 ? -6.877 -5.673 17.299 1.00 98.25 100 ILE A O 1
ATOM 803 N N . GLU A 1 101 ? -7.932 -6.685 15.600 1.00 97.81 101 GLU A N 1
ATOM 804 C CA . GLU A 1 101 ? -7.389 -8.027 15.763 1.00 97.81 101 GLU A CA 1
ATOM 805 C C . GLU A 1 101 ? -6.559 -8.330 14.513 1.00 97.81 101 GLU A C 1
ATOM 807 O O . GLU A 1 101 ? -7.066 -8.221 13.391 1.00 97.81 101 GLU A O 1
ATOM 812 N N . TRP A 1 102 ? -5.271 -8.620 14.701 1.00 95.94 102 TRP A N 1
ATOM 813 C CA . TRP A 1 102 ? -4.342 -8.877 13.598 1.00 95.94 102 TRP A CA 1
ATOM 814 C C . TRP A 1 102 ? -4.622 -10.267 13.020 1.00 95.94 102 TRP A C 1
ATOM 816 O O . TRP A 1 102 ? -4.600 -11.257 13.751 1.00 95.94 102 TRP A O 1
ATOM 826 N N . LEU A 1 103 ? -4.897 -10.349 11.719 1.00 94.00 103 LEU A N 1
ATOM 827 C CA . LEU A 1 103 ? -5.218 -11.602 11.036 1.00 94.00 103 LEU A CA 1
ATOM 828 C C . LEU A 1 103 ? -4.007 -12.166 10.276 1.00 94.00 103 LEU A C 1
ATOM 830 O O . LEU A 1 103 ? -3.139 -11.389 9.863 1.00 94.00 103 LEU A O 1
ATOM 834 N N . PRO A 1 104 ? -3.962 -13.491 10.055 1.00 89.88 104 PRO A N 1
ATOM 835 C CA . PRO A 1 104 ? -2.903 -14.128 9.280 1.00 89.88 104 PRO A CA 1
ATOM 836 C C . PRO A 1 104 ? -2.676 -13.497 7.902 1.00 89.88 104 PRO A C 1
ATOM 838 O O . PRO A 1 104 ? -3.565 -12.857 7.328 1.00 89.88 104 PRO A O 1
ATOM 841 N N . SER A 1 105 ? -1.457 -13.670 7.395 1.00 85.19 105 SER A N 1
ATOM 842 C CA . SER A 1 105 ? -1.083 -13.281 6.036 1.00 85.19 105 SER A CA 1
ATOM 843 C C . SER A 1 105 ? -1.651 -14.274 5.028 1.00 85.19 105 SER A C 1
ATOM 845 O O . SER A 1 105 ? -1.667 -15.468 5.295 1.00 85.19 105 SER A O 1
ATOM 847 N N . SER A 1 106 ? -2.069 -13.802 3.854 1.00 82.19 106 SER A N 1
ATOM 848 C CA . SER A 1 106 ? -2.363 -14.679 2.707 1.00 82.19 106 SER A CA 1
ATOM 849 C C . SER A 1 106 ? -1.136 -14.981 1.838 1.00 82.19 106 SER A C 1
ATOM 851 O O . SER A 1 106 ? -1.263 -15.667 0.829 1.00 82.19 106 SER A O 1
ATOM 853 N N . ALA A 1 107 ? 0.035 -14.447 2.196 1.00 77.50 107 ALA A N 1
ATOM 854 C CA . ALA A 1 107 ? 1.275 -14.691 1.465 1.00 77.50 107 ALA A CA 1
ATOM 855 C C . ALA A 1 107 ? 1.744 -16.147 1.629 1.00 77.50 107 ALA A C 1
ATOM 857 O O . ALA A 1 107 ? 1.604 -16.716 2.709 1.00 77.50 107 ALA A O 1
ATOM 858 N N . GLU A 1 108 ? 2.349 -16.708 0.577 1.00 70.12 108 GLU A N 1
ATOM 859 C CA . GLU A 1 108 ? 2.850 -18.093 0.538 1.00 70.12 108 GLU A CA 1
ATOM 860 C C . GLU A 1 108 ? 3.898 -18.382 1.627 1.00 70.12 108 GLU A C 1
ATOM 862 O O . GLU A 1 108 ? 3.914 -19.466 2.205 1.00 70.12 108 GLU A O 1
ATOM 867 N N . GLU A 1 109 ? 4.709 -17.381 1.980 1.00 61.41 109 GLU A N 1
ATOM 868 C CA . GLU A 1 109 ? 5.603 -17.429 3.137 1.00 61.41 109 GLU A CA 1
ATOM 869 C C . GLU A 1 109 ? 5.101 -16.503 4.252 1.00 61.41 109 GLU A C 1
ATOM 871 O O . GLU A 1 109 ? 5.173 -15.268 4.169 1.00 61.41 109 GLU A O 1
ATOM 876 N N . GLU A 1 110 ? 4.608 -17.101 5.339 1.00 62.78 110 GLU A N 1
ATOM 877 C CA . GLU A 1 110 ? 4.292 -16.360 6.556 1.00 62.78 110 GLU A CA 1
ATOM 878 C C . GLU A 1 110 ? 5.573 -15.874 7.242 1.00 62.78 110 GLU A C 1
ATOM 880 O O . GLU A 1 110 ? 6.513 -16.629 7.502 1.00 62.78 110 GLU A O 1
ATOM 885 N N . ARG A 1 111 ? 5.603 -14.591 7.613 1.00 74.19 111 ARG A N 1
ATOM 886 C CA . ARG A 1 111 ? 6.721 -14.050 8.389 1.00 74.19 111 ARG A CA 1
ATOM 887 C C . ARG A 1 111 ? 6.592 -14.454 9.849 1.00 74.19 111 ARG A C 1
ATOM 889 O O . ARG A 1 111 ? 5.633 -14.073 10.522 1.00 74.19 111 ARG A O 1
ATOM 896 N N . ALA A 1 112 ? 7.615 -15.134 10.365 1.00 78.69 112 ALA A N 1
ATOM 897 C CA . ALA A 1 112 ? 7.657 -15.610 11.748 1.00 78.69 112 ALA A CA 1
ATOM 898 C C . ALA A 1 112 ? 7.411 -14.494 12.784 1.00 78.69 112 ALA A C 1
ATOM 900 O O . ALA A 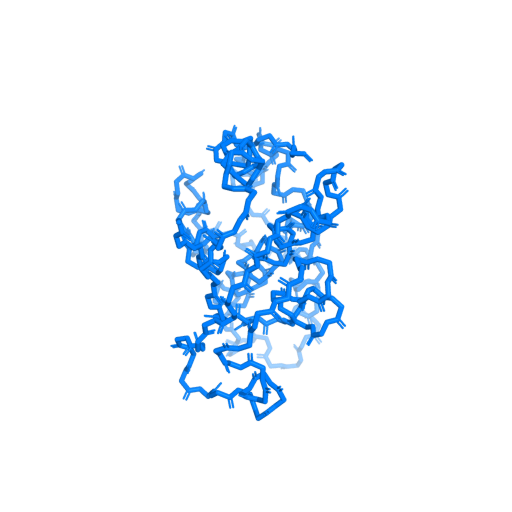1 112 ? 6.757 -14.724 13.797 1.00 78.69 112 ALA A O 1
ATOM 901 N N . THR A 1 113 ? 7.880 -13.269 12.527 1.00 83.62 113 THR A N 1
ATOM 902 C CA . THR A 1 113 ? 7.661 -12.109 13.408 1.00 83.62 113 THR A CA 1
ATOM 903 C C . THR A 1 113 ? 6.201 -11.658 13.440 1.00 83.62 113 THR A C 1
ATOM 905 O O . THR A 1 113 ? 5.685 -11.336 14.509 1.00 83.62 113 THR A O 1
ATOM 908 N N . HIS A 1 114 ? 5.509 -11.676 12.297 1.00 87.38 114 HIS A N 1
ATOM 909 C CA . HIS A 1 114 ? 4.089 -11.327 12.213 1.00 87.38 114 HIS A CA 1
ATOM 910 C C . HIS A 1 114 ? 3.216 -12.403 12.860 1.00 87.38 114 HIS A C 1
ATOM 912 O O . HIS A 1 114 ? 2.254 -12.068 13.552 1.00 87.38 114 HIS A O 1
ATOM 918 N N . ALA A 1 115 ? 3.592 -13.678 12.718 1.00 86.12 115 ALA A N 1
ATOM 919 C CA . ALA A 1 115 ? 2.879 -14.797 13.327 1.00 86.12 115 ALA A CA 1
ATOM 920 C C . ALA A 1 115 ? 2.748 -14.670 14.856 1.00 86.12 115 ALA A C 1
ATOM 922 O O . ALA A 1 115 ? 1.716 -15.020 15.428 1.00 86.12 115 ALA A O 1
ATOM 923 N N . LEU A 1 116 ? 3.731 -14.052 15.526 1.00 90.69 116 LEU A N 1
ATOM 924 C CA . LEU A 1 116 ? 3.675 -13.751 16.965 1.00 90.69 116 LEU A CA 1
ATOM 925 C C . LEU A 1 116 ? 2.559 -12.767 17.351 1.00 90.69 116 LEU A C 1
ATOM 927 O O . LEU A 1 116 ? 2.302 -12.563 18.545 1.00 90.69 116 LEU A O 1
ATOM 931 N N . HIS A 1 117 ? 1.942 -12.095 16.383 1.00 93.31 117 HIS A N 1
ATOM 932 C CA . HIS A 1 117 ? 0.905 -11.092 16.590 1.00 93.31 117 HIS A CA 1
ATOM 933 C C . HIS A 1 117 ? -0.482 -11.531 16.121 1.00 93.31 117 HIS A C 1
ATOM 935 O O . HIS A 1 117 ? -1.456 -10.879 16.497 1.00 93.31 117 HIS A O 1
ATOM 941 N N . TYR A 1 118 ? -0.608 -12.644 15.398 1.00 93.25 118 TYR A N 1
ATOM 942 C CA . TYR A 1 118 ? -1.903 -13.132 14.924 1.00 93.25 118 TYR A CA 1
ATOM 943 C C . TYR A 1 118 ? -2.869 -13.423 16.081 1.00 93.25 118 TYR A C 1
ATOM 945 O O . TYR A 1 118 ? -2.488 -13.923 17.140 1.00 93.25 118 TYR A O 1
ATOM 953 N N . GLY A 1 119 ? -4.128 -13.022 15.899 1.00 94.56 119 GLY A N 1
ATOM 954 C CA . GLY A 1 119 ? -5.188 -13.097 16.907 1.00 94.56 119 GLY A CA 1
ATOM 955 C C . GLY A 1 119 ? -5.056 -12.093 18.059 1.00 94.56 119 GLY A C 1
ATOM 956 O O . GLY A 1 119 ? -5.987 -11.955 18.855 1.00 94.56 119 GLY A O 1
ATOM 957 N N . LYS A 1 120 ? -3.940 -11.356 18.174 1.00 97.00 120 LYS A N 1
ATOM 958 C CA . LYS A 1 120 ? -3.780 -10.345 19.226 1.00 97.00 120 LYS A CA 1
ATOM 959 C C . LYS A 1 120 ? -4.601 -9.106 18.908 1.00 97.00 120 LYS A C 1
ATOM 961 O O . LYS A 1 120 ? -4.663 -8.652 17.764 1.00 97.00 120 LYS A O 1
ATOM 966 N N . ARG A 1 121 ? -5.180 -8.529 19.963 1.00 98.06 121 ARG A N 1
ATOM 967 C CA . ARG A 1 121 ? -5.918 -7.268 19.908 1.00 98.06 121 ARG A CA 1
ATOM 96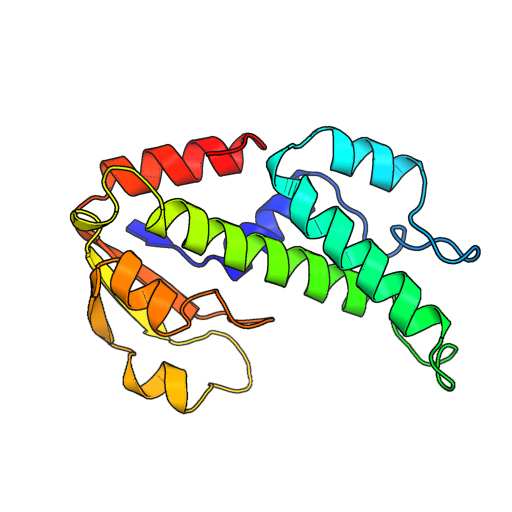8 C C . ARG A 1 121 ? -5.052 -6.115 20.379 1.00 98.06 121 ARG A C 1
ATOM 970 O O . ARG A 1 121 ? -4.408 -6.222 21.419 1.00 98.06 121 ARG A O 1
ATOM 977 N N . MET A 1 122 ? -5.035 -5.033 19.615 1.00 98.06 122 MET A N 1
ATOM 978 C CA . MET A 1 122 ? -4.241 -3.837 19.908 1.00 98.06 122 MET A CA 1
ATOM 979 C C . MET A 1 122 ? -4.794 -2.624 19.160 1.00 98.06 122 MET A C 1
ATOM 981 O O . MET A 1 122 ? -5.638 -2.775 18.275 1.00 98.06 122 MET A O 1
ATOM 985 N N . THR A 1 123 ? -4.334 -1.420 19.496 1.00 98.06 123 THR A N 1
ATOM 986 C CA . THR A 1 123 ? -4.679 -0.235 18.695 1.00 98.06 123 THR A CA 1
ATOM 987 C C . THR A 1 123 ? -3.995 -0.302 17.331 1.00 98.06 123 THR A C 1
ATOM 989 O O . THR A 1 123 ? -2.919 -0.893 17.193 1.00 98.06 123 THR A O 1
ATOM 992 N N . ILE A 1 124 ? -4.572 0.333 16.310 1.00 97.25 124 ILE A N 1
ATOM 993 C CA . ILE A 1 124 ? -3.954 0.382 14.976 1.00 97.25 124 ILE A CA 1
ATOM 994 C C . ILE A 1 124 ? -2.557 1.028 15.006 1.00 97.25 124 ILE A C 1
ATOM 996 O O . ILE A 1 124 ? -1.661 0.573 14.302 1.00 97.25 124 ILE A O 1
ATOM 1000 N N . LYS A 1 125 ? -2.325 2.001 15.900 1.00 96.38 125 LYS A N 1
ATOM 1001 C CA . LYS A 1 125 ? -0.996 2.585 16.163 1.00 96.38 125 LYS A CA 1
ATOM 1002 C C . LYS A 1 125 ? 0.016 1.552 16.646 1.00 96.38 125 LYS A C 1
ATOM 1004 O O . LYS A 1 125 ? 1.167 1.562 16.224 1.00 96.38 125 LYS A O 1
ATOM 1009 N N . GLN A 1 126 ? -0.387 0.681 17.568 1.00 96.38 126 GLN A N 1
ATOM 1010 C CA . GLN A 1 126 ? 0.489 -0.377 18.068 1.00 96.38 126 GLN A CA 1
ATOM 1011 C C . GLN A 1 126 ? 0.755 -1.437 16.998 1.00 96.38 126 GLN A C 1
ATOM 1013 O O . GLN A 1 126 ? 1.877 -1.933 16.922 1.00 96.38 126 GLN A O 1
ATOM 1018 N N . ALA A 1 127 ? -0.248 -1.768 16.182 1.00 94.94 127 ALA A N 1
ATOM 1019 C CA . ALA A 1 127 ? -0.102 -2.728 15.095 1.00 94.94 127 ALA A CA 1
ATOM 1020 C C . ALA A 1 127 ? 0.858 -2.224 14.007 1.00 94.94 127 ALA A C 1
ATOM 1022 O O . ALA A 1 127 ? 1.764 -2.955 13.612 1.00 94.94 127 ALA A O 1
ATOM 1023 N N . GLU A 1 128 ? 0.714 -0.966 13.580 1.00 94.88 128 GLU A N 1
ATOM 1024 C CA . GLU A 1 128 ? 1.604 -0.326 12.602 1.00 94.88 128 GLU A CA 1
ATOM 1025 C C . GLU A 1 128 ? 3.054 -0.306 13.103 1.00 94.88 128 GLU A C 1
ATOM 1027 O O . GLU A 1 128 ? 3.938 -0.832 12.430 1.00 94.88 128 GLU A O 1
ATOM 1032 N N . LYS A 1 129 ? 3.289 0.128 14.351 1.00 93.12 129 LYS A N 1
ATOM 1033 C CA . LYS A 1 129 ? 4.625 0.100 14.980 1.00 93.12 129 LYS A CA 1
ATOM 1034 C C . LYS A 1 129 ? 5.246 -1.295 15.055 1.00 93.12 129 LYS A C 1
ATOM 1036 O O . LYS A 1 129 ? 6.461 -1.423 15.178 1.00 93.12 129 LYS A O 1
ATOM 1041 N N . LYS A 1 130 ? 4.416 -2.338 15.051 1.00 92.31 130 LYS A N 1
ATOM 1042 C CA . LYS A 1 130 ? 4.827 -3.746 15.072 1.00 92.31 130 LYS A CA 1
ATOM 1043 C C . LYS A 1 130 ? 4.985 -4.350 13.675 1.00 92.31 130 LYS A C 1
ATOM 1045 O O . LYS A 1 130 ? 5.269 -5.538 13.579 1.00 92.31 130 LYS A O 1
ATOM 1050 N N . GLY A 1 131 ? 4.818 -3.558 12.617 1.00 89.38 131 GLY A N 1
ATOM 1051 C CA . GLY A 1 131 ? 5.067 -3.968 11.236 1.00 89.38 131 GLY A CA 1
ATOM 1052 C C . GLY A 1 131 ? 3.817 -4.293 10.416 1.00 89.38 131 GLY A C 1
ATOM 1053 O O . GLY A 1 131 ? 3.951 -4.703 9.261 1.00 89.38 131 GLY A O 1
ATOM 1054 N N . LEU A 1 132 ? 2.599 -4.100 10.944 1.00 90.19 132 LEU A N 1
ATOM 1055 C CA . LEU A 1 132 ? 1.381 -4.349 10.163 1.00 90.19 132 LEU A CA 1
ATOM 1056 C C . LEU A 1 132 ? 1.355 -3.417 8.946 1.00 90.19 132 LEU A C 1
ATOM 1058 O O . LEU A 1 132 ? 1.357 -2.201 9.098 1.00 90.19 132 LEU A O 1
ATOM 1062 N N . GLY A 1 133 ? 1.343 -3.983 7.739 1.00 80.94 133 GLY A N 1
ATOM 1063 C CA . GLY A 1 133 ? 1.362 -3.234 6.476 1.00 80.94 133 GLY A CA 1
ATOM 1064 C C . GLY A 1 133 ? 2.649 -2.450 6.185 1.00 80.94 133 GLY A C 1
ATOM 1065 O O . GLY A 1 133 ? 2.813 -1.973 5.071 1.00 80.94 133 GLY A O 1
ATOM 1066 N N . VAL A 1 134 ? 3.581 -2.314 7.131 1.00 71.19 134 VAL A N 1
ATOM 1067 C CA . VAL A 1 134 ? 4.807 -1.518 6.943 1.00 71.19 134 VAL A CA 1
ATOM 1068 C C . VAL A 1 134 ? 5.799 -2.224 6.019 1.00 71.19 134 VAL A C 1
ATOM 1070 O O . VAL A 1 134 ? 6.466 -1.580 5.211 1.00 71.19 134 VAL A O 1
ATOM 1073 N N . GLU A 1 135 ? 5.889 -3.548 6.114 1.00 66.69 135 GLU A N 1
ATOM 1074 C CA . GLU A 1 135 ? 6.839 -4.320 5.319 1.00 66.69 135 GLU A CA 1
ATOM 1075 C C . GLU A 1 135 ? 6.334 -4.576 3.892 1.00 66.69 135 GLU A C 1
ATOM 1077 O O . GLU A 1 135 ? 5.151 -4.833 3.656 1.00 66.69 135 GLU A O 1
ATOM 1082 N N . TYR A 1 136 ? 7.258 -4.532 2.927 1.00 63.44 136 TYR A N 1
ATOM 1083 C CA . TYR A 1 136 ? 6.967 -4.790 1.515 1.00 63.44 136 TYR A CA 1
ATOM 1084 C C . TYR A 1 136 ? 6.304 -6.159 1.328 1.00 63.44 136 TYR A C 1
ATOM 1086 O O . TYR A 1 136 ? 6.793 -7.159 1.854 1.00 63.44 136 TYR A O 1
ATOM 1094 N N . ASN A 1 137 ? 5.206 -6.194 0.566 1.00 70.81 137 ASN A N 1
ATOM 1095 C CA . ASN A 1 137 ? 4.371 -7.380 0.344 1.00 70.81 137 ASN A CA 1
ATOM 1096 C C . ASN A 1 137 ? 3.763 -7.996 1.616 1.00 70.81 137 ASN A C 1
ATOM 1098 O O . ASN A 1 137 ? 3.369 -9.159 1.610 1.00 70.81 137 ASN A O 1
ATOM 1102 N N . CYS A 1 138 ? 3.630 -7.234 2.706 1.00 82.12 138 CYS A N 1
ATOM 1103 C CA . CYS A 1 138 ? 2.825 -7.671 3.839 1.00 82.12 138 CYS A CA 1
ATOM 1104 C C . CYS A 1 138 ? 1.359 -7.830 3.405 1.00 82.12 138 CYS A C 1
ATOM 1106 O O . CYS A 1 138 ? 0.681 -6.843 3.109 1.00 82.12 138 CYS A O 1
ATOM 1108 N N . GLN A 1 139 ? 0.875 -9.075 3.393 1.00 89.56 139 GLN A N 1
ATOM 1109 C CA . GLN A 1 139 ? -0.514 -9.427 3.075 1.00 89.56 139 GLN A CA 1
ATOM 1110 C C . GLN A 1 139 ? -1.335 -9.775 4.328 1.00 89.56 139 GLN A C 1
ATOM 1112 O O . GLN A 1 139 ? -2.344 -10.472 4.257 1.00 89.56 139 GLN A O 1
ATOM 1117 N N . CYS A 1 140 ? -0.900 -9.310 5.502 1.00 91.44 140 CYS A N 1
ATOM 1118 C CA . CYS A 1 140 ? -1.654 -9.497 6.738 1.00 91.44 140 CYS A CA 1
ATOM 1119 C C . CYS A 1 140 ? -2.992 -8.752 6.680 1.00 91.44 140 CYS A C 1
ATOM 1121 O O . CYS A 1 140 ? -3.054 -7.587 6.280 1.00 91.44 140 CYS A O 1
ATOM 1123 N N . GLY A 1 141 ? -4.055 -9.414 7.132 1.00 93.50 141 GLY A N 1
ATOM 1124 C CA . GLY A 1 141 ? -5.355 -8.783 7.328 1.00 93.50 141 GLY A CA 1
ATOM 1125 C C . GLY A 1 141 ? -5.507 -8.166 8.717 1.00 93.50 141 GLY A C 1
ATOM 1126 O O . GLY A 1 141 ? -4.727 -8.410 9.638 1.00 93.50 141 GLY A O 1
ATOM 1127 N N . MET A 1 142 ? -6.584 -7.413 8.904 1.00 95.69 142 MET A N 1
ATOM 1128 C CA . MET A 1 142 ? -7.034 -6.988 10.224 1.00 95.69 142 MET A CA 1
ATOM 1129 C C . MET A 1 142 ? -8.555 -6.962 10.325 1.00 95.69 142 MET A C 1
ATOM 1131 O O . MET A 1 142 ? -9.269 -6.567 9.401 1.00 95.69 142 MET A O 1
ATOM 1135 N N . LYS A 1 143 ? -9.063 -7.347 11.492 1.00 97.56 143 LYS A N 1
ATOM 1136 C CA . LYS A 1 143 ? -10.471 -7.191 11.854 1.00 97.56 143 LYS A CA 1
ATOM 1137 C C . LYS A 1 143 ? -10.609 -6.001 12.791 1.00 97.56 143 LYS A C 1
ATOM 1139 O O . LYS A 1 143 ? -10.041 -5.994 13.874 1.00 97.56 143 LYS A O 1
ATOM 1144 N N . ILE A 1 144 ? -11.400 -5.009 12.400 1.00 97.44 144 ILE A N 1
ATOM 1145 C CA . ILE A 1 144 ? -11.699 -3.844 13.235 1.00 97.44 144 ILE A CA 1
ATOM 1146 C C . ILE A 1 144 ? -12.714 -4.247 14.312 1.00 97.44 144 ILE A C 1
ATOM 1148 O O . ILE A 1 144 ? -13.892 -4.493 14.008 1.00 97.44 144 ILE A O 1
ATOM 1152 N N . ILE A 1 145 ? -12.239 -4.317 15.555 1.00 97.94 145 ILE A N 1
ATOM 1153 C CA . ILE A 1 145 ? -13.000 -4.676 16.757 1.00 97.94 145 ILE A CA 1
ATOM 1154 C C . ILE A 1 145 ? -13.733 -3.454 17.320 1.00 97.94 145 ILE A C 1
ATOM 1156 O O . ILE A 1 145 ? -14.899 -3.569 17.679 1.00 97.94 145 ILE A O 1
ATOM 1160 N N . SER A 1 146 ? -13.082 -2.287 17.333 1.00 97.62 146 SER A N 1
ATOM 1161 C CA . SER A 1 146 ? -13.659 -1.002 17.761 1.00 97.62 146 SER A CA 1
ATOM 1162 C C . SER A 1 146 ? -13.249 0.130 16.815 1.00 97.62 146 SER A C 1
ATOM 1164 O O . SER A 1 146 ? -12.307 -0.026 16.040 1.00 97.62 146 SER A O 1
ATOM 1166 N N . GLY A 1 147 ? -13.969 1.255 16.843 1.00 96.62 147 GLY A N 1
ATOM 1167 C CA . GLY A 1 147 ? -13.656 2.433 16.024 1.00 96.62 147 GLY A CA 1
ATOM 1168 C C . GLY A 1 147 ? -14.005 2.282 14.537 1.00 96.62 147 GLY A C 1
ATOM 1169 O O . GLY A 1 147 ? -13.429 2.952 13.680 1.00 96.62 147 GLY A O 1
ATOM 1170 N N . GLN A 1 148 ? -14.958 1.403 14.203 1.00 96.81 148 GLN A N 1
ATOM 1171 C CA . GLN A 1 148 ? -15.319 1.064 12.817 1.00 96.81 148 GLN A CA 1
ATOM 1172 C C . GLN A 1 148 ? -15.722 2.283 11.980 1.00 96.81 148 GLN A C 1
ATOM 1174 O O . GLN A 1 148 ? -15.298 2.390 10.834 1.00 96.81 148 GLN A O 1
ATOM 1179 N N . GLN A 1 149 ? -16.478 3.222 12.552 1.00 96.38 149 GLN A N 1
ATOM 1180 C CA . GLN A 1 149 ? -16.878 4.458 11.869 1.00 96.38 149 GLN A CA 1
ATOM 1181 C C . GLN A 1 149 ? -15.674 5.310 11.427 1.00 96.38 149 GLN A C 1
ATOM 1183 O O . GLN A 1 149 ? -15.670 5.857 10.323 1.00 96.38 149 GLN A O 1
ATOM 1188 N N . HIS A 1 150 ? -14.620 5.372 12.248 1.00 95.69 150 HIS A N 1
ATOM 1189 C CA . HIS A 1 150 ? -13.406 6.132 11.947 1.00 95.69 150 HIS A CA 1
ATOM 1190 C C . HIS A 1 150 ? -12.612 5.446 10.832 1.00 95.69 150 HIS A C 1
ATOM 1192 O O . HIS A 1 150 ? -12.255 6.086 9.842 1.00 95.69 150 HIS A O 1
ATOM 1198 N N . ALA A 1 151 ? -12.445 4.122 10.925 1.00 94.94 151 ALA A N 1
ATOM 1199 C CA . ALA A 1 151 ? -11.804 3.329 9.878 1.00 94.94 151 ALA A CA 1
ATOM 1200 C C . ALA A 1 151 ? -12.564 3.406 8.538 1.00 94.94 151 ALA A C 1
ATOM 1202 O O . ALA A 1 151 ? -11.956 3.546 7.476 1.00 94.94 151 ALA A O 1
ATOM 1203 N N . GLN A 1 152 ? -13.899 3.376 8.562 1.00 95.00 152 GLN A N 1
ATOM 1204 C CA . GLN A 1 152 ? -14.738 3.525 7.367 1.00 95.00 152 GLN A CA 1
ATOM 1205 C C . GLN A 1 152 ? -14.595 4.903 6.719 1.00 95.00 152 GLN A C 1
ATOM 1207 O O . GLN A 1 152 ? -14.547 5.003 5.494 1.00 95.00 152 GLN A O 1
ATOM 1212 N N . LYS A 1 153 ? -14.505 5.974 7.515 1.00 93.69 153 LYS A N 1
ATOM 1213 C CA . LYS A 1 153 ? -14.301 7.333 6.997 1.00 93.69 153 LYS A CA 1
ATOM 1214 C C . LYS A 1 153 ? -12.983 7.436 6.222 1.00 93.69 153 LYS A C 1
ATOM 1216 O O . LYS A 1 153 ? -13.002 7.867 5.069 1.00 93.69 153 LYS A O 1
ATOM 1221 N N . VAL A 1 154 ? -11.892 6.959 6.825 1.00 92.25 154 VAL A N 1
ATOM 1222 C CA . VAL A 1 154 ? -10.547 6.938 6.223 1.00 92.25 154 VAL A CA 1
ATOM 1223 C C . VAL A 1 154 ? -10.528 6.091 4.949 1.00 92.25 154 VAL A C 1
ATOM 1225 O O . VAL A 1 154 ? -10.158 6.564 3.877 1.00 92.25 154 VAL A O 1
ATOM 1228 N N . THR A 1 155 ? -11.012 4.851 5.020 1.00 92.44 155 THR A N 1
ATOM 1229 C CA . THR A 1 155 ? -11.027 3.941 3.859 1.00 92.44 155 THR A CA 1
ATOM 1230 C C . THR A 1 155 ? -11.894 4.461 2.715 1.00 92.44 155 THR A C 1
ATOM 1232 O O . THR A 1 155 ? -11.531 4.319 1.552 1.00 92.44 155 THR A O 1
ATOM 1235 N N . LYS A 1 156 ? -13.003 5.148 3.012 1.00 92.56 156 LYS A N 1
ATOM 1236 C CA . LYS A 1 156 ? -13.847 5.792 1.997 1.00 92.56 156 LYS A CA 1
ATOM 1237 C C . LYS A 1 156 ? -13.160 6.975 1.312 1.00 92.56 156 LYS A C 1
ATOM 1239 O O . LYS A 1 156 ? -13.432 7.219 0.139 1.00 92.56 156 LYS A O 1
ATOM 1244 N N . GLN A 1 157 ? -12.314 7.731 2.013 1.00 89.19 157 GLN A N 1
ATOM 1245 C CA . GLN A 1 157 ? -11.504 8.791 1.398 1.00 89.19 157 GLN A CA 1
ATOM 1246 C C . GLN A 1 157 ? -10.468 8.191 0.437 1.00 89.19 157 GLN A C 1
ATOM 1248 O O . GLN A 1 157 ? -10.415 8.605 -0.723 1.00 89.19 157 GLN A O 1
ATOM 1253 N N . ILE A 1 158 ? -9.756 7.150 0.881 1.00 90.38 158 ILE A N 1
ATOM 1254 C CA . ILE A 1 158 ? -8.788 6.392 0.071 1.00 90.38 158 ILE A CA 1
ATOM 1255 C C . ILE A 1 158 ? -9.462 5.817 -1.184 1.00 90.38 158 ILE A C 1
ATOM 1257 O O . ILE A 1 158 ? -8.997 6.052 -2.297 1.00 90.38 158 ILE A O 1
ATOM 1261 N N . ASN A 1 159 ? -10.623 5.169 -1.033 1.00 89.06 159 ASN A N 1
ATOM 1262 C CA . ASN A 1 159 ? -11.400 4.598 -2.142 1.00 89.06 159 ASN A CA 1
ATOM 1263 C C . ASN A 1 159 ? -11.952 5.631 -3.129 1.00 89.06 159 ASN A C 1
ATOM 1265 O O . ASN A 1 159 ? -12.494 5.264 -4.161 1.00 89.06 159 ASN A O 1
ATOM 1269 N N . ARG A 1 160 ? -11.855 6.927 -2.834 1.00 87.50 160 ARG A N 1
ATOM 1270 C CA . ARG A 1 160 ? -12.193 8.004 -3.778 1.00 87.50 160 ARG A CA 1
ATOM 1271 C C . ARG A 1 160 ? -10.955 8.568 -4.477 1.00 87.50 160 ARG A C 1
ATOM 1273 O O . ARG A 1 160 ? -11.065 9.586 -5.154 1.00 87.50 160 ARG A O 1
ATOM 1280 N N . GLY A 1 161 ? -9.788 7.958 -4.266 1.00 81.94 161 GLY A N 1
ATOM 1281 C CA . GLY A 1 161 ? -8.498 8.436 -4.757 1.00 81.94 161 GLY A CA 1
ATOM 1282 C C . GLY A 1 161 ? -7.996 9.705 -4.070 1.00 81.94 161 GLY A C 1
ATOM 1283 O O . GLY A 1 161 ? -7.081 10.353 -4.579 1.00 81.94 161 GLY A O 1
ATOM 1284 N N . LYS A 1 162 ? -8.598 10.081 -2.935 1.00 75.62 162 LYS A N 1
ATOM 1285 C CA . LYS A 1 162 ? -8.202 11.251 -2.148 1.00 75.62 162 LYS A CA 1
ATOM 1286 C C . LYS A 1 162 ? -7.210 10.841 -1.071 1.00 75.62 162 LYS A C 1
ATOM 1288 O O . LYS A 1 162 ? -7.254 9.711 -0.583 1.00 75.62 162 LYS A O 1
ATOM 1293 N N . LYS A 1 163 ? -6.371 11.782 -0.646 1.00 70.62 163 LYS A N 1
ATOM 1294 C CA . LYS A 1 163 ? -5.647 11.630 0.612 1.00 70.62 163 LYS A CA 1
ATOM 1295 C C . LYS A 1 163 ? -6.652 11.644 1.770 1.00 70.62 163 LYS A C 1
ATOM 1297 O O . LYS A 1 163 ? -7.582 12.457 1.776 1.00 70.62 163 LYS A O 1
ATOM 1302 N N . ALA A 1 164 ? -6.516 10.676 2.671 1.00 60.19 164 ALA A N 1
ATOM 1303 C CA . ALA A 1 164 ? -7.325 10.569 3.880 1.00 60.19 164 ALA A CA 1
ATOM 1304 C C . ALA A 1 164 ? -6.675 11.323 5.040 1.00 60.19 164 ALA A C 1
ATOM 1306 O O . ALA A 1 164 ? -5.423 11.322 5.105 1.00 60.19 164 ALA A O 1
#